Protein AF-A0A2I1CEA9-F1 (afdb_monomer_lite)

Organism: Aspergillus novofumigatus (strain IBT 16806) (NCBI:txid1392255)

Structure (mmCIF, N/CA/C/O backbone):
data_AF-A0A2I1CEA9-F1
#
_entry.id   AF-A0A2I1CEA9-F1
#
loop_
_atom_site.group_PDB
_atom_site.id
_atom_site.type_symbol
_atom_site.label_atom_id
_atom_site.label_alt_id
_atom_site.label_comp_id
_atom_site.label_asym_id
_atom_site.label_entity_id
_atom_site.label_seq_id
_atom_site.pdbx_PDB_ins_code
_atom_site.Cartn_x
_atom_site.Cartn_y
_atom_site.Cartn_z
_atom_site.occupancy
_atom_site.B_iso_or_equiv
_atom_site.auth_seq_id
_atom_site.auth_comp_id
_atom_site.auth_asym_id
_atom_site.auth_atom_id
_atom_site.pdbx_PDB_model_num
ATOM 1 N N . MET A 1 1 ? -21.081 1.785 45.631 1.00 64.00 1 MET A N 1
ATOM 2 C CA . MET A 1 1 ? -19.850 2.306 44.995 1.00 64.00 1 MET A CA 1
ATOM 3 C C . MET A 1 1 ? -20.050 2.260 43.490 1.00 64.00 1 MET A C 1
ATOM 5 O O . MET A 1 1 ? -20.676 1.317 43.029 1.00 64.00 1 MET A O 1
ATOM 9 N N . LYS A 1 2 ? -19.615 3.282 42.748 1.00 81.50 2 LYS A N 1
ATOM 10 C CA . LYS A 1 2 ? -19.741 3.327 41.284 1.00 81.50 2 LYS A CA 1
ATOM 11 C C . LYS A 1 2 ? -18.411 2.878 40.682 1.00 81.50 2 LYS A C 1
ATOM 13 O O . LYS A 1 2 ? -17.384 3.463 41.018 1.00 81.50 2 LYS A O 1
ATOM 18 N N . GLU A 1 3 ? -18.426 1.830 39.865 1.00 84.56 3 GLU A N 1
ATOM 19 C CA . GLU A 1 3 ? -17.223 1.364 39.171 1.00 84.56 3 GLU A CA 1
ATOM 20 C C . GLU A 1 3 ? -16.703 2.439 38.212 1.00 84.56 3 GLU A C 1
ATOM 22 O O . GLU A 1 3 ? -17.477 3.150 37.564 1.00 84.56 3 GLU A O 1
ATOM 27 N N . ARG A 1 4 ? -15.375 2.579 38.158 1.00 82.94 4 ARG A N 1
ATOM 28 C CA . ARG A 1 4 ? -14.692 3.458 37.208 1.00 82.94 4 ARG A CA 1
ATOM 29 C C . ARG A 1 4 ? -14.355 2.623 35.981 1.00 82.94 4 ARG A C 1
ATOM 31 O O . ARG A 1 4 ? -13.559 1.695 36.075 1.00 82.94 4 ARG A O 1
ATOM 38 N N . THR A 1 5 ? -14.947 2.961 34.847 1.00 79.50 5 THR A N 1
ATOM 39 C CA . THR A 1 5 ? -14.556 2.436 33.540 1.00 79.50 5 THR A CA 1
ATOM 40 C C . THR A 1 5 ? -13.419 3.285 32.982 1.00 79.50 5 THR A C 1
ATOM 42 O O . THR A 1 5 ? -13.520 4.511 32.920 1.00 79.50 5 THR A O 1
ATOM 45 N N . TYR A 1 6 ? -12.322 2.635 32.600 1.00 78.69 6 TYR A N 1
ATOM 46 C CA . TYR A 1 6 ? -11.190 3.265 31.925 1.00 78.69 6 TYR A CA 1
ATOM 47 C C . TYR A 1 6 ? -11.218 2.872 30.451 1.00 78.69 6 TYR A C 1
ATOM 49 O O . TYR A 1 6 ? -11.602 1.754 30.116 1.00 78.69 6 TYR A O 1
ATOM 57 N N . PHE A 1 7 ? -10.842 3.798 29.575 1.00 80.12 7 PHE A N 1
ATOM 58 C CA . PHE A 1 7 ? -10.733 3.521 28.150 1.00 80.12 7 PHE A CA 1
ATOM 59 C C . PHE A 1 7 ? -9.346 2.949 27.850 1.00 80.12 7 PHE A C 1
ATOM 61 O O . PHE A 1 7 ? -8.351 3.641 28.060 1.00 80.12 7 PHE A O 1
ATOM 68 N N . ASP A 1 8 ? -9.293 1.711 27.361 1.00 81.94 8 ASP A N 1
ATOM 69 C CA . ASP A 1 8 ? -8.084 1.127 26.783 1.00 81.94 8 ASP A CA 1
ATOM 70 C C . ASP A 1 8 ? -8.140 1.285 25.260 1.00 81.94 8 ASP A C 1
ATOM 72 O O . ASP A 1 8 ? -8.964 0.674 24.572 1.00 81.94 8 ASP A O 1
ATOM 76 N N . SER A 1 9 ? -7.290 2.161 24.727 1.00 83.75 9 SER A N 1
ATOM 77 C CA . SER A 1 9 ? -7.234 2.433 23.293 1.00 83.75 9 SER A CA 1
ATOM 78 C C . SER A 1 9 ? -6.713 1.245 22.486 1.00 83.75 9 SER A C 1
ATOM 80 O O . SER A 1 9 ? -7.042 1.149 21.302 1.00 83.75 9 SER A O 1
ATOM 82 N N . GLY A 1 10 ? -5.937 0.342 23.095 1.00 85.06 10 GLY A N 1
ATOM 83 C CA . GLY A 1 10 ? -5.413 -0.852 22.432 1.00 85.06 10 GLY A CA 1
ATOM 84 C C . GLY A 1 10 ? -6.522 -1.857 22.138 1.00 85.06 10 GLY A C 1
ATOM 85 O O . GLY A 1 10 ? -6.767 -2.198 20.979 1.00 85.06 10 GLY A O 1
ATOM 86 N N . ASP A 1 11 ? -7.260 -2.253 23.172 1.00 83.69 11 ASP A N 1
ATOM 87 C CA . ASP A 1 11 ? -8.398 -3.170 23.041 1.00 83.69 11 ASP A CA 1
ATOM 88 C C . ASP A 1 11 ? -9.516 -2.572 22.180 1.00 83.69 11 ASP A C 1
ATOM 90 O O . ASP A 1 11 ? -10.160 -3.271 21.389 1.00 83.69 11 ASP A O 1
ATOM 94 N N . PHE A 1 12 ? -9.729 -1.256 22.265 1.00 82.31 12 PHE A N 1
ATOM 95 C CA . PHE A 1 12 ? -10.665 -0.568 21.381 1.00 82.31 12 PHE A CA 1
ATOM 96 C C . PHE A 1 12 ? -10.229 -0.630 19.908 1.00 82.31 12 PHE A C 1
ATOM 98 O O . PHE A 1 12 ? -11.051 -0.908 19.032 1.00 82.31 12 PHE A O 1
ATOM 105 N N . ALA A 1 13 ? -8.942 -0.426 19.615 1.00 83.25 13 ALA A N 1
ATOM 106 C CA . ALA A 1 13 ? -8.420 -0.546 18.255 1.00 83.25 13 ALA A CA 1
ATOM 107 C C . ALA A 1 13 ? -8.574 -1.978 17.712 1.00 83.25 13 ALA A C 1
ATOM 109 O O . ALA A 1 13 ? -8.984 -2.155 16.568 1.00 83.25 13 ALA A O 1
ATOM 110 N N . LEU A 1 14 ? -8.325 -2.998 18.540 1.00 80.44 14 LEU A N 1
ATOM 111 C CA . LEU A 1 14 ? -8.468 -4.404 18.145 1.00 80.44 14 LEU A CA 1
ATOM 112 C C . LEU A 1 14 ? -9.931 -4.846 17.993 1.00 80.44 14 LEU A C 1
ATOM 114 O O . LEU A 1 14 ? -10.252 -5.582 17.065 1.00 80.44 14 LEU A O 1
ATOM 118 N N . SER A 1 15 ? -10.832 -4.392 18.867 1.00 79.75 15 SER A N 1
ATOM 119 C CA . SER A 1 15 ? -12.265 -4.736 18.799 1.00 79.75 15 SER A CA 1
ATOM 120 C C . SER A 1 15 ? -12.988 -4.077 17.623 1.00 79.75 15 SER A C 1
ATOM 122 O O . SER A 1 15 ? -13.973 -4.615 17.119 1.00 79.75 15 SER A O 1
ATOM 124 N N . THR A 1 16 ? -12.497 -2.926 17.163 1.00 81.38 16 THR A N 1
ATOM 125 C CA . THR A 1 16 ? -13.033 -2.226 15.989 1.00 81.38 16 THR A CA 1
ATOM 126 C C . THR A 1 16 ? -12.369 -2.646 14.677 1.00 81.38 16 THR A C 1
ATOM 128 O O . THR A 1 16 ? -12.904 -2.332 13.614 1.00 81.38 16 THR A O 1
ATOM 131 N N . ALA A 1 17 ? -11.259 -3.392 14.739 1.00 80.25 17 ALA A N 1
ATOM 132 C CA . ALA A 1 17 ? -10.447 -3.775 13.583 1.00 80.25 17 ALA A CA 1
ATOM 133 C C . ALA A 1 17 ? -11.184 -4.625 12.537 1.00 80.25 17 ALA A C 1
ATOM 135 O O . ALA A 1 17 ? -10.826 -4.533 11.369 1.00 80.25 17 ALA A O 1
ATOM 136 N N . ASP A 1 18 ? -12.195 -5.402 12.950 1.00 74.88 18 ASP A N 1
ATOM 137 C CA . ASP A 1 18 ? -13.011 -6.274 12.085 1.00 74.88 18 ASP A CA 1
ATOM 138 C C . ASP A 1 18 ? -14.477 -5.809 12.005 1.00 74.88 18 ASP A C 1
ATOM 140 O O . ASP A 1 18 ? -15.406 -6.595 11.786 1.00 74.88 18 ASP A O 1
ATOM 144 N N . ARG A 1 19 ? -14.728 -4.514 12.241 1.00 82.00 19 ARG A N 1
ATOM 145 C CA . ARG A 1 19 ? -16.087 -3.976 12.197 1.00 82.00 19 ARG A CA 1
ATOM 146 C C . ARG A 1 19 ? -16.587 -3.944 10.753 1.00 82.00 19 ARG A C 1
ATOM 148 O O . ARG A 1 19 ? -16.028 -3.258 9.899 1.00 82.00 19 ARG A O 1
ATOM 155 N N . VAL A 1 20 ? -17.700 -4.629 10.506 1.00 82.00 20 VAL A N 1
ATOM 156 C CA . VAL A 1 20 ? -18.435 -4.523 9.242 1.00 82.00 20 VAL A CA 1
ATOM 157 C C . VAL A 1 20 ? -19.184 -3.193 9.224 1.00 82.00 20 VAL A C 1
ATOM 159 O O . VAL A 1 20 ? -20.007 -2.925 10.102 1.00 82.00 20 VAL A O 1
ATOM 162 N N . THR A 1 21 ? -18.873 -2.343 8.251 1.00 81.12 21 THR A N 1
ATOM 163 C CA . THR A 1 21 ? -19.606 -1.105 7.974 1.00 81.12 21 THR A CA 1
ATOM 164 C C . THR A 1 21 ? -20.515 -1.291 6.755 1.00 81.12 21 THR A C 1
ATOM 166 O O . THR A 1 21 ? -20.512 -2.332 6.099 1.00 81.12 21 THR A O 1
ATOM 169 N N . ASP A 1 22 ? -21.320 -0.280 6.453 1.00 85.25 22 ASP A N 1
ATOM 170 C CA . ASP A 1 22 ? -22.167 -0.186 5.256 1.00 85.25 22 ASP A CA 1
ATOM 171 C C . ASP A 1 22 ? -21.389 -0.312 3.932 1.00 85.25 22 ASP A C 1
ATOM 173 O O . ASP A 1 22 ? -21.922 -0.803 2.940 1.00 85.25 22 ASP A O 1
ATOM 177 N N . ILE A 1 23 ? -20.112 0.075 3.940 1.00 83.12 23 ILE A N 1
ATOM 178 C CA . ILE A 1 23 ? -19.159 -0.064 2.827 1.00 83.12 23 ILE A CA 1
ATOM 179 C C . ILE A 1 23 ? -18.384 -1.397 2.825 1.00 83.12 23 ILE A C 1
ATOM 181 O O . ILE A 1 23 ? -17.559 -1.620 1.940 1.00 83.12 23 ILE A O 1
ATOM 185 N N . GLY A 1 24 ? -18.657 -2.300 3.774 1.00 82.75 24 GLY A N 1
ATOM 186 C CA . GLY A 1 24 ? -18.064 -3.637 3.854 1.00 82.75 24 GLY A CA 1
ATOM 187 C C . GLY A 1 24 ? -17.204 -3.875 5.098 1.00 82.75 24 GLY A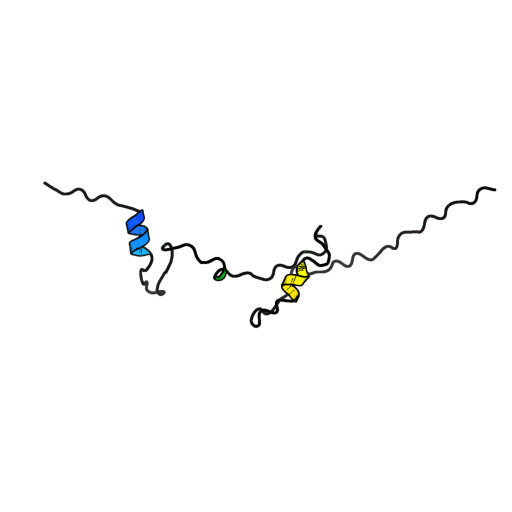 C 1
ATOM 188 O O . GLY A 1 24 ? -17.133 -3.061 6.015 1.00 82.75 24 GLY A O 1
ATOM 189 N N . ALA A 1 25 ? -16.559 -5.041 5.155 1.00 79.38 25 ALA A N 1
ATOM 190 C CA . ALA A 1 25 ? -15.672 -5.403 6.257 1.00 79.38 25 ALA A CA 1
ATOM 191 C C . ALA A 1 25 ? -14.331 -4.663 6.145 1.00 79.38 25 ALA A C 1
ATOM 193 O O . ALA A 1 25 ? -13.556 -4.885 5.208 1.00 79.38 25 ALA A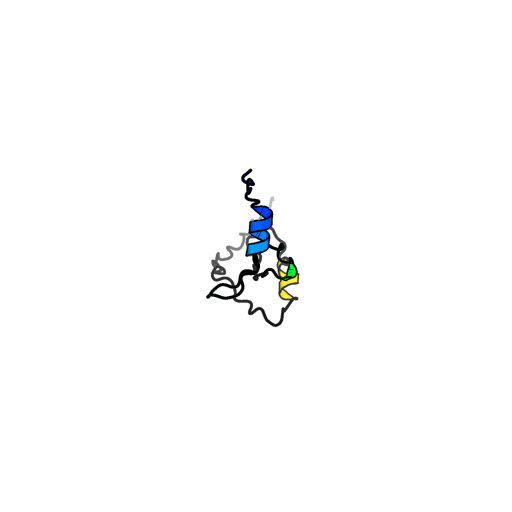 O 1
ATOM 194 N N . ILE A 1 26 ? -14.050 -3.795 7.115 1.00 75.62 26 ILE A N 1
ATOM 195 C CA . ILE A 1 26 ? -12.730 -3.190 7.291 1.00 75.62 26 ILE A CA 1
ATOM 196 C C . ILE A 1 26 ? -11.887 -4.201 8.079 1.00 75.62 26 ILE A C 1
ATOM 198 O O . ILE A 1 26 ? -12.361 -4.705 9.085 1.00 75.62 26 ILE A O 1
ATOM 202 N N . HIS A 1 27 ? -10.674 -4.511 7.605 1.00 72.88 27 HIS A N 1
ATOM 203 C CA . HIS A 1 27 ? -9.734 -5.461 8.234 1.00 72.88 27 HIS A CA 1
ATOM 204 C C . HIS A 1 27 ? -8.417 -4.760 8.602 1.00 72.88 27 HIS A C 1
ATOM 206 O O . HIS A 1 27 ? -7.315 -5.230 8.307 1.00 72.88 27 HIS A O 1
ATOM 212 N N . THR A 1 28 ? -8.511 -3.545 9.134 1.00 73.75 28 THR A N 1
ATOM 213 C CA . THR A 1 28 ? -7.344 -2.691 9.389 1.00 73.75 28 THR A CA 1
ATOM 214 C C . THR A 1 28 ? -6.903 -2.802 10.839 1.00 73.75 28 THR A C 1
ATOM 216 O O . THR A 1 28 ? -7.735 -2.808 11.735 1.00 73.75 28 THR A O 1
ATOM 219 N N . GLY A 1 29 ? -5.593 -2.804 11.091 1.00 72.50 29 GLY A N 1
ATOM 220 C CA . GLY A 1 29 ? -5.051 -2.606 12.443 1.00 72.50 29 GLY A CA 1
ATOM 221 C C . GLY A 1 29 ? -4.894 -3.863 13.303 1.00 72.50 29 GLY A C 1
ATOM 222 O O . GLY A 1 29 ? -4.359 -3.759 14.401 1.00 72.50 29 GLY A O 1
ATOM 223 N N . ARG A 1 30 ? -5.276 -5.052 12.814 1.00 77.31 30 ARG A N 1
ATOM 224 C CA . ARG A 1 30 ? -5.082 -6.318 13.549 1.00 77.31 30 ARG A CA 1
ATOM 225 C C . ARG A 1 30 ? -3.679 -6.915 13.379 1.00 77.31 30 ARG A C 1
ATOM 227 O O . ARG A 1 30 ? -3.155 -7.535 14.299 1.00 77.31 30 ARG A O 1
ATOM 234 N N . ALA A 1 31 ? -3.072 -6.732 12.208 1.00 82.44 31 ALA A N 1
ATOM 235 C CA . ALA A 1 31 ? -1.709 -7.162 11.905 1.00 82.44 31 ALA A CA 1
ATOM 236 C C . ALA A 1 31 ? -1.112 -6.325 10.765 1.00 82.44 31 ALA A C 1
ATOM 238 O O . ALA A 1 31 ? -1.841 -5.763 9.945 1.00 82.44 31 ALA A O 1
ATOM 239 N N . HIS A 1 32 ? 0.219 -6.278 10.678 1.00 83.25 32 HIS A N 1
ATOM 240 C CA . HIS A 1 32 ? 0.883 -5.748 9.489 1.00 83.25 32 HIS A CA 1
ATOM 241 C C . HIS A 1 32 ? 0.635 -6.674 8.286 1.00 83.25 32 HIS A C 1
ATOM 243 O O . HIS A 1 32 ? 0.723 -7.899 8.438 1.00 83.25 32 HIS A O 1
ATOM 249 N N . PRO A 1 33 ? 0.356 -6.123 7.090 1.00 82.12 33 PRO A N 1
ATOM 250 C CA . PRO A 1 33 ? 0.231 -6.933 5.889 1.00 82.12 33 PRO A CA 1
ATOM 251 C C . PRO A 1 33 ? 1.540 -7.681 5.634 1.00 82.12 33 PRO A C 1
ATOM 253 O O . PRO A 1 33 ? 2.638 -7.153 5.831 1.00 82.12 33 PRO A O 1
ATOM 256 N N . GLN A 1 34 ? 1.425 -8.927 5.184 1.00 87.31 34 GLN A N 1
ATOM 257 C CA . GLN A 1 34 ? 2.593 -9.706 4.793 1.00 87.31 34 GLN A CA 1
ATOM 258 C C . GLN A 1 34 ? 3.297 -9.007 3.631 1.00 87.31 34 GLN A C 1
ATOM 260 O O . GLN A 1 34 ? 2.631 -8.533 2.709 1.00 87.31 34 GLN A O 1
ATOM 265 N N . ARG A 1 35 ? 4.636 -8.981 3.627 1.00 82.12 35 ARG A N 1
ATOM 266 C CA . ARG A 1 35 ? 5.408 -8.304 2.567 1.00 82.12 35 ARG A CA 1
ATOM 267 C C . ARG A 1 35 ? 4.987 -8.740 1.162 1.00 82.12 35 ARG A C 1
ATOM 269 O O . ARG A 1 35 ? 4.840 -7.892 0.297 1.00 82.12 35 ARG A O 1
ATOM 276 N N . GLY A 1 36 ? 4.718 -10.031 0.956 1.00 80.81 36 GLY A N 1
ATOM 277 C CA . GLY A 1 36 ? 4.271 -10.557 -0.339 1.00 80.81 36 GLY A CA 1
ATOM 278 C C . GLY A 1 36 ? 2.873 -10.102 -0.784 1.00 80.81 36 GLY A C 1
ATOM 279 O O . GLY A 1 36 ? 2.574 -10.173 -1.968 1.00 80.81 36 GLY A O 1
ATOM 280 N N . SER A 1 37 ? 2.027 -9.623 0.135 1.00 81.00 37 SER A N 1
ATOM 281 C CA . SER A 1 37 ? 0.688 -9.093 -0.184 1.00 81.00 37 SER A CA 1
ATOM 282 C C . SER A 1 37 ? 0.700 -7.625 -0.621 1.00 81.00 37 SER A C 1
ATOM 284 O O . SER A 1 37 ? -0.304 -7.120 -1.119 1.00 81.00 37 SER A O 1
ATOM 286 N N . VAL A 1 38 ? 1.828 -6.930 -0.442 1.00 82.38 38 VAL A N 1
ATOM 287 C CA . VAL A 1 38 ? 1.991 -5.539 -0.870 1.00 82.38 38 VAL A CA 1
ATOM 288 C C . VAL A 1 38 ? 2.277 -5.514 -2.372 1.00 82.38 38 VAL A C 1
ATOM 290 O O . VAL A 1 38 ? 3.070 -6.308 -2.876 1.00 82.38 38 VAL A O 1
ATOM 293 N N . SER A 1 39 ? 1.627 -4.606 -3.102 1.00 82.50 39 SER A N 1
ATOM 294 C CA . SER A 1 39 ? 1.882 -4.417 -4.533 1.00 82.50 39 SER A CA 1
ATOM 295 C C . SER A 1 39 ? 3.326 -3.965 -4.770 1.00 82.50 39 SER A C 1
ATOM 297 O O . SER A 1 39 ? 3.802 -3.040 -4.113 1.00 82.50 39 SER A O 1
ATOM 299 N N . HIS A 1 40 ? 4.001 -4.600 -5.728 1.00 78.88 40 HIS A N 1
ATOM 300 C CA . HIS A 1 40 ? 5.342 -4.236 -6.186 1.00 78.88 40 HIS A CA 1
ATOM 301 C C . HIS A 1 40 ? 5.245 -3.735 -7.636 1.00 78.88 40 HIS A C 1
ATOM 303 O O . HIS A 1 40 ? 5.510 -4.503 -8.563 1.00 78.88 40 HIS A O 1
ATOM 309 N N . PRO A 1 41 ? 4.786 -2.490 -7.867 1.00 79.81 41 PRO A N 1
ATOM 310 C CA . PRO A 1 41 ? 4.685 -1.952 -9.218 1.00 79.81 41 PRO A CA 1
ATOM 311 C C . PRO A 1 41 ? 6.065 -1.892 -9.883 1.00 79.81 41 PRO A C 1
ATOM 313 O O . PRO A 1 41 ? 7.081 -1.662 -9.225 1.00 79.81 41 PRO A O 1
ATOM 316 N N . TYR A 1 42 ? 6.090 -2.089 -11.203 1.00 80.75 42 TYR A N 1
ATOM 317 C CA . TYR A 1 42 ? 7.315 -1.995 -11.989 1.00 80.75 42 TYR A CA 1
ATOM 318 C C . TYR A 1 42 ? 7.892 -0.575 -11.918 1.00 80.75 42 TYR A C 1
ATOM 320 O O . TYR A 1 42 ? 7.225 0.390 -12.288 1.00 80.75 42 TYR A O 1
ATOM 328 N N . ALA A 1 43 ? 9.136 -0.456 -11.455 1.00 79.94 43 ALA A N 1
ATOM 329 C CA . ALA A 1 43 ? 9.870 0.800 -11.357 1.00 79.94 43 ALA A CA 1
ATOM 330 C C . ALA A 1 43 ? 11.242 0.618 -12.027 1.00 79.94 43 ALA A C 1
ATOM 332 O O . ALA A 1 43 ? 12.184 0.177 -11.365 1.00 79.94 43 ALA A O 1
ATOM 333 N N . PRO A 1 44 ? 11.359 0.876 -13.344 1.00 82.00 44 PRO A N 1
ATOM 334 C CA . PRO A 1 44 ? 12.608 0.669 -14.056 1.00 82.00 44 PRO A CA 1
ATOM 335 C C . PRO A 1 44 ? 13.689 1.611 -13.539 1.00 82.00 44 PRO A C 1
ATOM 337 O O . PRO A 1 44 ? 13.431 2.786 -13.270 1.00 82.00 44 PRO A O 1
ATOM 340 N N . VAL A 1 45 ? 14.915 1.104 -13.466 1.00 85.12 45 VAL A N 1
ATOM 341 C CA . VAL A 1 45 ? 16.083 1.940 -13.197 1.00 85.12 45 VAL A CA 1
ATOM 342 C C . VAL A 1 45 ? 16.270 2.935 -14.359 1.00 85.12 45 VAL A C 1
ATOM 344 O O . VAL A 1 45 ? 16.269 2.503 -15.515 1.00 85.12 45 VAL A O 1
ATOM 347 N N . PRO A 1 46 ? 16.397 4.253 -14.098 1.00 83.88 46 PRO A N 1
ATOM 348 C CA . PRO A 1 46 ? 16.642 5.245 -15.146 1.00 83.88 46 PRO A CA 1
ATOM 349 C C . PRO A 1 46 ? 17.958 4.993 -15.888 1.00 83.88 46 PRO A C 1
ATOM 351 O O . PRO A 1 46 ? 18.928 4.545 -15.284 1.00 83.88 46 PRO A O 1
ATOM 354 N N . SER A 1 47 ? 18.030 5.358 -17.170 1.00 79.69 47 SER A N 1
ATOM 355 C CA . SER A 1 47 ? 19.253 5.208 -17.980 1.00 79.69 47 SER A CA 1
ATOM 356 C C . SER A 1 47 ? 20.414 6.097 -17.520 1.00 79.69 47 SER A C 1
ATOM 358 O O . SER A 1 47 ? 21.566 5.761 -17.753 1.00 79.69 47 SER A O 1
ATOM 360 N N . SER A 1 48 ? 20.125 7.214 -16.848 1.00 84.12 48 SER A N 1
ATOM 361 C CA . SER A 1 48 ? 21.118 8.120 -16.248 1.00 84.12 48 SER A CA 1
ATOM 362 C C . SER A 1 48 ? 21.535 7.728 -14.825 1.00 84.12 48 SER A C 1
ATOM 364 O O . SER A 1 48 ? 22.222 8.489 -14.143 1.00 84.12 48 SER A O 1
ATOM 366 N N . SER A 1 49 ? 21.084 6.566 -14.353 1.00 86.44 49 SER A N 1
ATOM 367 C CA . SER A 1 49 ? 21.469 5.997 -13.065 1.00 86.44 49 SER A CA 1
ATOM 368 C C . SER A 1 49 ? 22.951 5.612 -13.047 1.00 86.44 49 SER A C 1
ATOM 370 O O . SER A 1 49 ? 23.551 5.333 -14.078 1.00 86.44 49 SER A O 1
ATOM 372 N N . ASN A 1 50 ? 23.531 5.531 -11.852 1.00 91.75 50 ASN A N 1
ATOM 373 C CA . ASN A 1 50 ? 24.849 4.935 -11.625 1.00 91.75 50 ASN A CA 1
ATOM 374 C C . ASN A 1 50 ? 24.800 3.399 -11.487 1.00 91.75 50 ASN A C 1
ATOM 376 O O . ASN A 1 50 ? 25.805 2.787 -11.127 1.00 91.75 50 ASN A O 1
ATOM 380 N N . ALA A 1 51 ? 23.627 2.796 -11.675 1.00 87.25 51 ALA A N 1
ATOM 381 C CA . ALA A 1 51 ? 23.450 1.353 -11.674 1.00 87.25 51 ALA A CA 1
ATOM 382 C C . ALA A 1 51 ? 24.005 0.723 -12.959 1.00 87.25 51 ALA A C 1
ATOM 384 O O . ALA A 1 51 ? 24.124 1.389 -13.985 1.00 87.25 51 ALA A O 1
ATOM 385 N N . ASP A 1 52 ? 24.306 -0.573 -12.892 1.00 87.38 52 ASP A N 1
ATOM 386 C CA . ASP A 1 52 ? 24.726 -1.356 -14.053 1.00 87.38 52 ASP A CA 1
ATOM 387 C C . ASP A 1 52 ? 23.636 -1.348 -15.147 1.00 87.38 52 ASP A C 1
ATOM 389 O O . ASP A 1 52 ? 22.436 -1.255 -14.850 1.00 87.38 52 ASP A O 1
ATOM 393 N N . GLU A 1 53 ? 24.037 -1.483 -16.414 1.00 83.00 53 GLU A N 1
ATOM 394 C CA . GLU A 1 53 ? 23.136 -1.562 -17.578 1.00 83.00 53 GLU A CA 1
ATOM 395 C C . GLU A 1 53 ? 22.126 -2.710 -17.436 1.00 83.00 53 GLU A C 1
ATOM 397 O O . GLU A 1 53 ? 21.050 -2.726 -18.048 1.00 83.00 53 GLU A O 1
ATOM 402 N N . ASP A 1 54 ? 22.470 -3.678 -16.593 1.00 83.81 54 ASP A N 1
ATOM 403 C CA . ASP A 1 54 ? 21.681 -4.848 -16.312 1.00 83.81 54 ASP A CA 1
ATOM 404 C C . ASP A 1 54 ? 20.882 -4.843 -15.012 1.00 83.81 54 ASP A C 1
ATOM 406 O O . ASP A 1 54 ? 20.203 -5.829 -14.718 1.00 83.81 54 ASP A O 1
ATOM 410 N N . ALA A 1 55 ? 20.833 -3.712 -14.309 1.00 83.31 55 ALA A N 1
ATOM 411 C CA . ALA A 1 55 ? 20.107 -3.571 -13.048 1.00 83.31 55 ALA A CA 1
ATOM 412 C C . ALA A 1 55 ? 18.601 -3.899 -13.142 1.00 83.31 55 ALA A C 1
ATOM 414 O O . ALA A 1 55 ? 17.934 -4.096 -12.128 1.00 83.31 55 ALA A O 1
ATOM 415 N N . ASN A 1 56 ? 18.056 -3.979 -14.359 1.00 82.38 56 ASN A N 1
ATOM 416 C CA . ASN A 1 56 ? 16.670 -4.350 -14.641 1.00 82.38 56 ASN A CA 1
ATOM 417 C C . ASN A 1 56 ? 16.487 -5.790 -15.183 1.00 82.38 56 ASN A C 1
ATOM 419 O O . ASN A 1 56 ? 15.353 -6.154 -15.506 1.00 82.38 56 ASN A O 1
ATOM 423 N N . LYS A 1 57 ? 17.545 -6.610 -15.326 1.00 79.56 57 LYS A N 1
ATOM 424 C CA . LYS A 1 57 ? 17.463 -7.979 -15.894 1.00 79.56 57 LYS A CA 1
ATOM 425 C C . LYS A 1 57 ? 16.573 -8.905 -15.060 1.00 79.56 57 LYS A C 1
ATOM 427 O O . LYS A 1 57 ? 15.631 -9.474 -15.601 1.00 79.56 57 LYS A O 1
ATOM 432 N N . ASP A 1 58 ? 16.755 -8.930 -13.740 1.00 72.81 58 ASP A N 1
ATOM 433 C CA . ASP A 1 58 ? 15.956 -9.758 -12.818 1.00 72.81 58 ASP A CA 1
ATOM 434 C C . ASP A 1 58 ? 14.446 -9.484 -12.884 1.00 72.81 58 ASP A C 1
ATOM 436 O O . ASP A 1 58 ? 13.630 -10.337 -12.525 1.00 72.81 58 ASP A O 1
ATOM 440 N N . VAL A 1 59 ? 14.070 -8.269 -13.289 1.00 69.31 59 VAL A N 1
ATOM 441 C CA . VAL A 1 59 ? 12.675 -7.837 -13.423 1.00 69.31 59 VAL A CA 1
ATOM 442 C C . VAL A 1 59 ? 12.135 -8.139 -14.822 1.00 69.31 59 VAL A C 1
ATOM 444 O O . VAL A 1 59 ? 10.953 -8.436 -14.965 1.00 69.31 59 VAL A O 1
ATOM 447 N N . ARG A 1 60 ? 12.997 -8.115 -15.848 1.00 64.75 60 ARG A N 1
ATOM 448 C CA . ARG A 1 60 ? 12.668 -8.510 -17.228 1.00 64.75 60 ARG A CA 1
ATOM 449 C C . ARG A 1 60 ? 12.440 -10.017 -17.357 1.00 64.75 60 ARG A C 1
ATOM 451 O O . ARG A 1 60 ? 11.504 -10.421 -18.040 1.00 64.75 60 ARG A O 1
ATOM 458 N N . ASP A 1 61 ? 13.239 -10.823 -16.658 1.00 61.31 61 ASP A N 1
ATOM 459 C CA . ASP A 1 61 ? 13.152 -12.291 -16.695 1.00 61.31 61 ASP A CA 1
ATOM 460 C C . ASP A 1 61 ? 11.970 -12.831 -15.871 1.00 61.31 61 ASP A C 1
ATOM 462 O O . ASP A 1 61 ? 11.463 -13.929 -16.109 1.00 61.31 61 ASP A O 1
ATOM 466 N N . LYS A 1 62 ? 11.469 -12.031 -14.923 1.00 60.59 62 LYS A N 1
ATOM 467 C CA . LYS A 1 62 ? 10.237 -12.305 -14.182 1.00 60.59 62 LYS A CA 1
ATOM 468 C C . LYS A 1 62 ? 9.046 -11.726 -14.934 1.00 60.59 62 LYS A C 1
ATOM 470 O O . LYS A 1 62 ? 8.432 -10.750 -14.505 1.00 60.59 62 LYS A O 1
ATOM 475 N N . T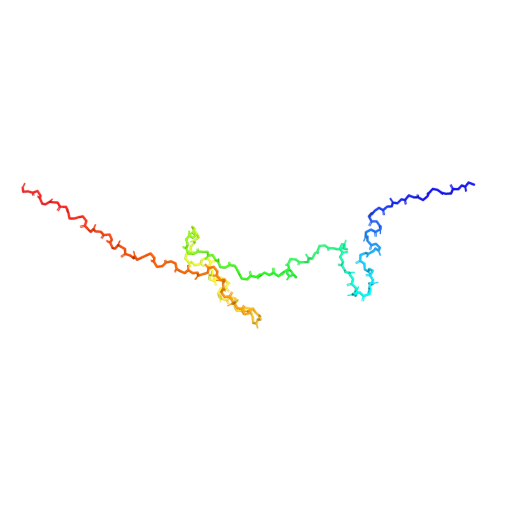HR A 1 63 ? 8.652 -12.375 -16.026 1.00 56.09 63 THR A N 1
ATOM 476 C CA . THR A 1 63 ? 7.299 -12.218 -16.570 1.00 56.09 63 THR A CA 1
ATOM 477 C C . THR A 1 63 ? 6.294 -12.753 -15.545 1.00 56.09 63 THR A C 1
ATOM 479 O O . THR A 1 63 ? 5.853 -13.899 -15.617 1.00 56.09 63 THR A O 1
ATOM 482 N N . PHE A 1 64 ? 5.939 -11.949 -14.541 1.00 54.47 64 PHE A N 1
ATOM 483 C CA . PHE A 1 64 ? 4.764 -12.218 -13.724 1.00 54.47 64 PHE A CA 1
ATOM 484 C C . PHE A 1 64 ? 3.565 -12.138 -14.667 1.00 54.47 64 PHE A C 1
ATOM 486 O O . PHE A 1 64 ? 3.232 -11.057 -15.149 1.00 54.47 64 PHE A O 1
ATOM 493 N N . ALA A 1 65 ? 2.938 -13.283 -14.943 1.00 53.31 65 ALA A N 1
ATOM 494 C CA . ALA A 1 65 ? 1.889 -13.498 -15.946 1.00 53.31 65 ALA A CA 1
ATOM 495 C C . ALA A 1 65 ? 0.589 -12.666 -15.769 1.00 53.31 65 ALA A C 1
ATOM 497 O O . ALA A 1 65 ? -0.432 -12.979 -16.372 1.00 53.31 65 ALA A O 1
ATOM 498 N N . GLY A 1 66 ? 0.610 -11.601 -14.963 1.00 52.50 66 GLY A N 1
ATOM 499 C CA . GLY A 1 66 ? -0.494 -10.665 -14.753 1.00 52.50 66 GLY A CA 1
ATOM 500 C C . GLY A 1 66 ? -0.100 -9.183 -14.674 1.00 52.50 66 GLY A C 1
ATOM 501 O O . GLY A 1 66 ? -0.998 -8.343 -14.655 1.00 52.50 66 GLY A O 1
ATOM 502 N N . LEU A 1 67 ?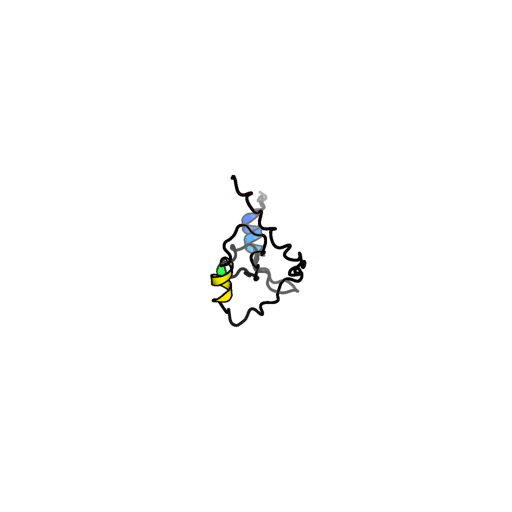 1.192 -8.819 -14.662 1.00 54.41 67 LEU A N 1
ATOM 503 C CA . LEU A 1 67 ? 1.598 -7.410 -14.732 1.00 54.41 67 LEU A CA 1
ATOM 504 C C . LEU A 1 67 ? 1.761 -7.002 -16.198 1.00 54.41 67 LEU A C 1
ATOM 506 O O . LEU A 1 67 ? 2.775 -7.291 -16.830 1.00 54.41 67 LEU A O 1
ATOM 510 N N . LYS A 1 68 ? 0.768 -6.291 -16.749 1.00 53.53 68 LYS A N 1
ATOM 511 C CA . LYS A 1 68 ? 1.002 -5.474 -17.945 1.00 53.53 68 LYS A CA 1
ATOM 512 C C . LYS A 1 68 ? 2.056 -4.434 -17.573 1.00 53.53 68 LYS A C 1
ATOM 514 O O . LYS A 1 68 ? 1.768 -3.509 -16.820 1.00 53.53 68 LYS A O 1
ATOM 519 N N . MET A 1 69 ? 3.269 -4.624 -18.077 1.00 57.41 69 MET A N 1
ATOM 520 C CA . MET A 1 69 ? 4.383 -3.686 -17.962 1.00 57.41 69 MET A CA 1
ATOM 521 C C . MET A 1 69 ? 4.029 -2.437 -18.775 1.00 57.41 69 MET A C 1
ATOM 523 O O . MET A 1 69 ? 4.394 -2.316 -19.939 1.00 57.41 69 MET A O 1
ATOM 527 N N . THR A 1 70 ? 3.217 -1.544 -18.214 1.00 57.50 70 THR A N 1
ATOM 528 C CA . THR A 1 70 ? 3.011 -0.224 -18.806 1.00 57.50 70 THR A CA 1
ATOM 529 C C . THR A 1 70 ? 4.266 0.580 -18.526 1.00 57.50 70 THR A C 1
ATOM 531 O O . THR A 1 70 ? 4.599 0.809 -17.361 1.00 57.50 70 THR A O 1
ATOM 534 N N . GLU A 1 71 ? 4.985 0.965 -19.575 1.00 61.12 71 GLU A N 1
ATOM 535 C CA . GLU A 1 71 ? 6.130 1.856 -19.430 1.00 61.12 71 GLU A CA 1
ATOM 536 C C . GLU A 1 71 ? 5.708 3.152 -18.731 1.00 61.12 71 GLU A C 1
ATOM 538 O O . GLU A 1 71 ? 4.598 3.659 -18.918 1.00 61.12 71 GLU A O 1
ATOM 543 N N . SER A 1 72 ? 6.594 3.664 -17.874 1.00 63.97 72 SER A N 1
ATOM 544 C CA . SER A 1 72 ? 6.360 4.928 -17.184 1.00 63.97 72 SER A CA 1
ATOM 545 C C . SER A 1 72 ? 6.187 6.051 -18.215 1.00 63.97 72 SER A C 1
ATOM 547 O O . SER A 1 72 ? 7.039 6.176 -19.097 1.00 63.97 72 SER A O 1
ATOM 549 N N . PRO A 1 73 ? 5.180 6.935 -18.077 1.00 64.75 73 PRO A N 1
ATOM 550 C CA . PRO A 1 73 ? 5.043 8.129 -18.918 1.00 64.75 73 PRO A CA 1
ATOM 551 C C . PRO A 1 73 ? 6.270 9.055 -18.902 1.00 64.75 73 PRO A C 1
ATOM 553 O O . PRO A 1 73 ? 6.394 9.931 -19.752 1.00 64.75 73 PRO A O 1
ATOM 556 N N . LEU A 1 74 ? 7.176 8.870 -17.934 1.00 63.56 74 LEU A N 1
ATOM 557 C CA . LEU A 1 74 ? 8.425 9.616 -17.809 1.00 63.56 74 LEU A CA 1
ATOM 558 C C . LEU A 1 74 ? 9.537 9.111 -18.751 1.00 63.56 74 LEU A C 1
ATOM 560 O O . LEU A 1 74 ? 10.600 9.719 -18.799 1.00 63.56 74 LEU A O 1
ATOM 564 N N . HIS A 1 75 ? 9.325 8.029 -19.511 1.00 62.38 75 HIS A N 1
ATOM 565 C CA . HIS A 1 75 ? 10.312 7.477 -20.452 1.00 62.38 75 HIS A CA 1
ATOM 566 C C . HIS A 1 75 ? 10.425 8.289 -21.759 1.00 62.38 75 HIS A C 1
ATOM 568 O O . HIS A 1 75 ? 10.542 7.738 -22.850 1.00 62.38 75 HIS A O 1
ATOM 574 N N . GLN A 1 76 ? 10.370 9.619 -21.667 1.00 62.53 76 GLN A N 1
ATOM 575 C CA . GLN A 1 76 ? 10.681 10.487 -22.795 1.00 62.53 76 GLN A CA 1
ATOM 576 C C . GLN A 1 76 ? 12.202 10.536 -22.942 1.00 62.53 76 GLN A C 1
ATOM 578 O O . GLN A 1 76 ? 12.892 11.211 -22.179 1.00 62.53 76 GLN A O 1
ATOM 583 N N . GLN A 1 77 ? 12.729 9.772 -23.899 1.00 59.78 77 GLN A N 1
ATOM 584 C CA . GLN A 1 77 ? 14.121 9.880 -24.317 1.00 59.78 77 GLN A CA 1
ATOM 585 C C . GLN A 1 77 ? 14.347 11.306 -24.835 1.00 59.78 77 GLN A C 1
ATOM 587 O O . GLN A 1 77 ? 13.743 11.715 -25.823 1.00 59.78 77 GLN A O 1
ATOM 592 N N . SER A 1 78 ? 15.187 12.091 -24.163 1.00 53.78 78 SER A N 1
ATOM 593 C CA . SER A 1 7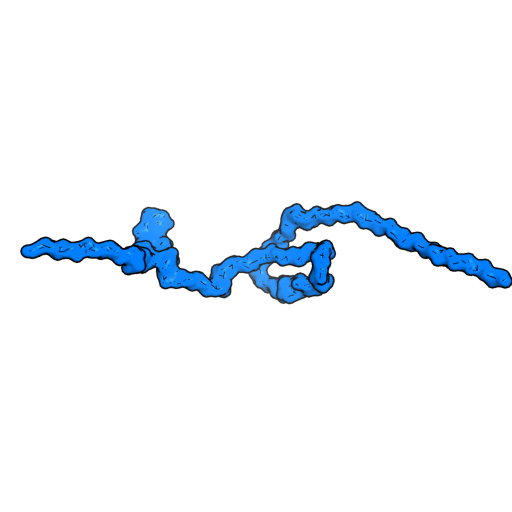8 ? 15.756 13.279 -24.790 1.00 53.78 78 SER A CA 1
ATOM 594 C C . SER A 1 78 ? 16.841 12.805 -25.751 1.00 53.78 78 SER A C 1
ATOM 596 O O . SER A 1 78 ? 17.861 12.286 -25.293 1.00 53.78 78 SER A O 1
ATOM 598 N N . ASP A 1 79 ? 16.620 12.977 -27.054 1.00 54.38 79 ASP A N 1
ATOM 599 C CA . ASP A 1 79 ? 17.639 12.836 -28.098 1.00 54.38 79 ASP A CA 1
ATOM 600 C C . ASP A 1 79 ? 18.751 13.871 -27.868 1.00 54.38 79 ASP A C 1
ATOM 602 O O . ASP A 1 79 ? 18.770 14.958 -28.449 1.00 54.38 79 ASP A O 1
ATOM 606 N N . VAL A 1 80 ? 19.689 13.562 -26.975 1.00 47.50 80 VAL A N 1
ATOM 607 C CA . VAL A 1 80 ? 20.953 14.290 -26.894 1.00 47.50 80 VAL A CA 1
ATOM 608 C C . VAL A 1 80 ? 21.867 13.623 -27.908 1.00 47.50 80 VAL A C 1
ATOM 610 O O . VAL A 1 80 ? 22.475 12.596 -27.628 1.00 47.50 80 VAL A O 1
ATOM 613 N N . GLY A 1 81 ? 21.878 14.169 -29.125 1.00 41.62 81 GLY A N 1
ATOM 614 C CA . GLY A 1 81 ? 22.677 13.648 -30.227 1.00 41.62 81 GLY A CA 1
ATOM 615 C C . GLY A 1 81 ? 24.139 13.444 -29.828 1.00 41.62 81 GLY A C 1
ATOM 616 O O . GLY A 1 81 ? 24.778 14.351 -29.291 1.00 41.62 81 GLY A O 1
ATOM 617 N N . ASP A 1 82 ? 24.657 12.252 -30.127 1.00 45.47 82 ASP A N 1
ATOM 618 C CA . ASP A 1 82 ? 26.066 11.882 -30.017 1.00 45.47 82 ASP A CA 1
ATOM 619 C C . ASP A 1 82 ? 26.946 12.855 -30.821 1.00 45.47 82 ASP A C 1
ATOM 621 O O . ASP A 1 82 ? 27.220 12.672 -32.012 1.00 45.47 82 ASP A O 1
ATOM 625 N N . MET A 1 83 ? 27.446 13.899 -30.163 1.00 42.62 83 MET A N 1
ATOM 626 C CA . MET A 1 83 ? 28.601 14.647 -30.649 1.00 42.62 83 MET A CA 1
ATOM 627 C C . MET A 1 83 ? 29.826 13.751 -30.465 1.00 42.62 83 MET A C 1
ATOM 629 O O . MET A 1 83 ? 30.451 13.726 -29.404 1.00 42.62 83 MET A O 1
ATOM 633 N N . LYS A 1 84 ? 30.148 12.983 -31.513 1.00 39.91 84 LYS A N 1
ATOM 634 C CA . LYS A 1 84 ? 31.372 12.180 -31.611 1.00 39.91 84 LYS A CA 1
ATOM 635 C C . LYS A 1 84 ? 32.575 12.998 -31.138 1.00 39.91 84 LYS A C 1
ATOM 637 O O . LYS A 1 84 ? 32.876 14.055 -31.694 1.00 39.91 84 LYS A O 1
ATOM 642 N N . GLY A 1 85 ? 33.271 12.472 -30.130 1.00 44.47 85 GLY A N 1
ATOM 643 C CA . GLY A 1 85 ? 34.525 13.020 -29.632 1.00 44.47 85 GLY A CA 1
ATOM 644 C C . GLY A 1 85 ? 35.513 13.231 -30.777 1.00 44.47 85 GLY A C 1
ATOM 645 O O . GLY A 1 85 ? 35.856 12.304 -31.513 1.00 44.47 85 GLY A O 1
ATOM 646 N N . GLN A 1 86 ? 35.946 14.476 -30.939 1.00 39.06 86 GLN A N 1
ATOM 647 C CA . GLN A 1 86 ? 36.949 14.867 -31.915 1.00 39.06 86 GLN A CA 1
ATOM 648 C C . GLN A 1 86 ? 38.282 14.234 -31.504 1.00 39.06 86 GLN A C 1
ATOM 650 O O . GLN A 1 86 ? 38.794 14.463 -30.408 1.00 39.06 86 GLN A O 1
ATOM 655 N N . LYS A 1 87 ? 38.824 13.380 -32.372 1.00 44.31 87 LYS A N 1
ATOM 656 C CA . LYS A 1 87 ? 40.113 12.713 -32.185 1.00 44.31 87 LYS A CA 1
ATOM 657 C C . LYS A 1 87 ? 41.217 13.773 -32.263 1.00 44.31 87 LYS A C 1
ATOM 659 O O . LYS A 1 87 ? 41.515 14.265 -33.344 1.00 44.31 87 LYS A O 1
ATOM 664 N N . LEU A 1 88 ? 41.806 14.122 -31.120 1.00 43.03 88 LEU A N 1
ATOM 665 C CA . LEU A 1 88 ? 42.977 14.994 -31.032 1.00 43.03 88 LEU A CA 1
ATOM 666 C C . LEU A 1 88 ? 44.173 14.291 -31.702 1.00 43.03 88 LEU A C 1
ATOM 668 O O . LEU A 1 88 ? 44.737 13.343 -31.148 1.00 43.03 88 LEU A O 1
ATOM 672 N N . GLU A 1 89 ? 44.529 14.709 -32.919 1.00 45.94 89 GLU A N 1
ATOM 673 C CA . GLU A 1 89 ? 45.798 14.331 -33.543 1.00 45.94 89 GLU A CA 1
ATOM 674 C C . GLU A 1 89 ? 46.962 14.919 -32.741 1.00 45.94 89 GLU A C 1
ATOM 676 O O . GLU A 1 89 ? 46.976 16.101 -32.400 1.00 45.94 89 GLU A O 1
ATOM 681 N N . LYS A 1 90 ? 47.949 14.075 -32.426 1.00 56.78 90 LYS A N 1
ATOM 682 C CA . LYS A 1 90 ? 49.214 14.513 -31.832 1.00 56.78 90 LYS A CA 1
ATOM 683 C C . LYS A 1 90 ? 50.140 14.988 -32.961 1.00 56.78 90 LYS A C 1
ATOM 685 O O . LYS A 1 90 ? 50.277 14.249 -33.938 1.00 56.78 90 LYS A O 1
ATOM 690 N N . PRO A 1 91 ? 50.788 16.159 -32.846 1.00 47.59 91 PRO A N 1
ATOM 691 C CA . PRO A 1 91 ? 51.727 16.626 -33.860 1.00 47.59 91 PRO A CA 1
ATOM 692 C C . PRO A 1 91 ? 52.9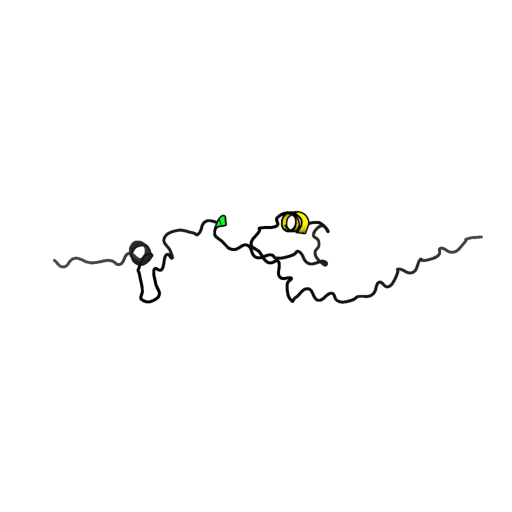77 15.733 -33.914 1.00 47.59 91 PRO A C 1
ATOM 694 O O . PRO A 1 91 ? 53.478 15.286 -32.881 1.00 47.59 91 PRO A O 1
ATOM 697 N N . LYS A 1 92 ? 53.462 15.474 -35.136 1.00 47.12 92 LYS A N 1
ATOM 698 C CA . LYS A 1 92 ? 54.781 14.883 -35.404 1.00 47.12 92 LYS A CA 1
ATOM 699 C C . LYS A 1 92 ? 55.865 15.850 -34.931 1.00 47.12 92 LYS A C 1
ATOM 701 O O . LYS A 1 92 ? 55.820 17.026 -35.277 1.00 47.12 92 LYS A O 1
ATOM 706 N N . THR A 1 93 ? 56.823 15.333 -34.175 1.00 56.34 93 THR A N 1
ATOM 707 C CA . THR A 1 93 ? 58.098 16.005 -33.919 1.00 56.34 93 THR A CA 1
ATOM 708 C C . THR A 1 93 ? 59.087 15.506 -34.968 1.00 56.34 93 THR A C 1
ATOM 710 O O . THR A 1 93 ? 59.252 14.290 -35.090 1.00 56.34 93 THR A O 1
ATOM 713 N N . ASP A 1 94 ? 59.665 16.432 -35.733 1.00 57.84 94 ASP A N 1
ATOM 714 C CA . ASP A 1 94 ? 60.812 16.191 -36.619 1.00 57.84 94 ASP A CA 1
ATOM 715 C C . ASP A 1 94 ? 62.115 16.020 -35.818 1.00 57.84 94 ASP A C 1
ATOM 717 O O . ASP A 1 94 ? 62.238 16.654 -34.740 1.00 57.84 94 ASP A O 1
#

Foldseek 3Di:
DDDDDDDDVLVVQCVCCQDQDPVGTHNPDNDDDDPVVDDDQDDDDDPPDPDDPCPCVVVVVPPPVPDPNDDDPPPPDDCPDPPDDDDDDDDDDD

Secondary structure (DSSP, 8-state):
--------HHHHHHHHTT-EETTEE---SSSPPPGGGS-----PPPTTSSS-TTTTHHHHS---TT---PPPTT--------------PPPPP-

Radius of gyration: 29.13 Å; chains: 1; bounding box: 83×30×82 Å

pLDDT: mean 70.77, std 14.57, range [39.06, 91.75]

Sequence (94 aa):
MKERTYFDSGDFALSTADRVTDIGAIHTGRAHPQRGSVSHPYAPVPSSSNADEDANKDVRDKTFAGLKMTESPLHQQSDVGDMKGQKLEKPKTD